Protein AF-A0A368H440-F1 (afdb_monomer_lite)

Structure (mmCIF, N/CA/C/O backbone):
data_AF-A0A368H440-F1
#
_entry.id   AF-A0A368H440-F1
#
loop_
_atom_site.group_PDB
_atom_site.id
_atom_site.type_symbol
_atom_site.label_atom_id
_atom_site.label_alt_id
_atom_site.label_comp_id
_atom_site.label_asym_id
_atom_site.label_entity_id
_atom_site.label_seq_id
_atom_site.pdbx_PDB_ins_code
_atom_site.Cartn_x
_atom_site.Cartn_y
_atom_site.Cartn_z
_atom_site.occupancy
_atom_site.B_iso_or_equiv
_atom_site.auth_seq_id
_atom_site.auth_comp_id
_atom_site.auth_asym_id
_atom_site.auth_atom_id
_atom_site.pdbx_PDB_model_num
ATOM 1 N N . MET A 1 1 ? 21.306 3.326 -15.839 1.00 59.09 1 MET A N 1
ATOM 2 C CA . MET A 1 1 ? 19.875 3.166 -15.519 1.00 59.09 1 MET A CA 1
ATOM 3 C C . MET A 1 1 ? 19.464 4.413 -14.773 1.00 59.09 1 MET A C 1
ATOM 5 O O . MET A 1 1 ? 20.063 4.688 -13.744 1.00 59.09 1 MET A O 1
ATOM 9 N N . ASN A 1 2 ? 18.535 5.184 -15.329 1.00 84.25 2 ASN A N 1
ATOM 10 C CA . ASN A 1 2 ? 17.946 6.323 -14.635 1.00 84.25 2 ASN A CA 1
ATOM 11 C C . ASN A 1 2 ? 16.599 5.848 -14.099 1.00 84.25 2 ASN A C 1
ATOM 13 O O . ASN A 1 2 ? 15.791 5.345 -14.874 1.00 84.25 2 ASN A O 1
ATOM 17 N N . PHE A 1 3 ? 16.395 5.958 -12.794 1.00 87.94 3 PHE A N 1
ATOM 18 C CA . PHE A 1 3 ? 15.113 5.709 -12.148 1.00 87.94 3 PHE A CA 1
ATOM 19 C C . PHE A 1 3 ? 14.816 6.879 -11.215 1.00 87.94 3 PHE A C 1
ATOM 21 O O . PHE A 1 3 ? 15.734 7.560 -10.751 1.00 87.94 3 PHE A O 1
ATOM 28 N N . GLN A 1 4 ? 13.537 7.105 -10.951 1.00 93.12 4 GLN A N 1
ATOM 29 C CA . GLN A 1 4 ? 13.072 8.066 -9.966 1.00 93.12 4 GLN A CA 1
ATOM 30 C C . GLN A 1 4 ? 12.393 7.290 -8.844 1.00 93.12 4 GLN A C 1
ATOM 32 O O . GLN A 1 4 ? 11.541 6.445 -9.102 1.00 93.12 4 GLN A O 1
ATOM 37 N N . TYR A 1 5 ? 12.790 7.561 -7.604 1.00 93.00 5 TYR A N 1
ATOM 38 C CA . TYR A 1 5 ? 12.107 7.002 -6.447 1.00 93.00 5 TYR A CA 1
ATOM 39 C C . TYR A 1 5 ? 10.760 7.704 -6.258 1.00 93.00 5 TYR A C 1
ATOM 41 O O . TYR A 1 5 ? 10.708 8.937 -6.228 1.00 93.00 5 TYR A O 1
ATOM 49 N N . VAL A 1 6 ? 9.694 6.920 -6.106 1.00 94.19 6 VAL A N 1
ATOM 50 C CA . VAL A 1 6 ? 8.359 7.395 -5.735 1.00 94.19 6 VAL A CA 1
ATOM 51 C C . VAL A 1 6 ? 7.893 6.617 -4.500 1.00 94.19 6 VAL A C 1
ATOM 53 O O . VAL A 1 6 ? 8.019 5.394 -4.486 1.00 94.19 6 VAL A O 1
ATOM 56 N N . PRO A 1 7 ? 7.419 7.294 -3.438 1.00 91.62 7 PRO A N 1
ATOM 57 C CA . PRO A 1 7 ? 7.006 6.620 -2.207 1.00 91.62 7 PRO A CA 1
ATOM 58 C C . PRO A 1 7 ? 5.638 5.937 -2.331 1.00 91.62 7 PRO A C 1
ATOM 60 O O . PRO A 1 7 ? 5.368 5.011 -1.580 1.00 91.62 7 PRO A O 1
ATOM 63 N N . THR A 1 8 ? 4.799 6.395 -3.262 1.00 91.94 8 THR A N 1
ATOM 64 C CA . THR A 1 8 ? 3.468 5.862 -3.577 1.00 91.94 8 THR A CA 1
ATOM 65 C C . THR A 1 8 ? 3.273 5.882 -5.091 1.00 91.94 8 THR A C 1
ATOM 67 O O . THR A 1 8 ? 4.005 6.578 -5.804 1.00 91.94 8 THR A O 1
ATOM 70 N N . SER A 1 9 ? 2.290 5.137 -5.596 1.00 92.69 9 SER A N 1
ATOM 71 C CA . SER A 1 9 ? 1.975 5.127 -7.028 1.00 92.69 9 SER A CA 1
ATOM 72 C C . SER A 1 9 ? 1.598 6.520 -7.547 1.00 92.69 9 SER A C 1
ATOM 74 O O . SER A 1 9 ? 0.923 7.297 -6.869 1.00 92.69 9 SER A O 1
ATOM 76 N N . VAL A 1 10 ? 2.048 6.833 -8.761 1.00 93.56 10 VAL A N 1
ATOM 77 C CA . VAL A 1 10 ? 1.842 8.123 -9.436 1.00 93.56 10 VAL A CA 1
ATOM 78 C C . VAL A 1 10 ? 1.115 7.910 -10.764 1.00 93.56 10 VAL A C 1
ATOM 80 O O . VAL A 1 10 ? 1.247 6.840 -11.359 1.00 93.56 10 VAL A O 1
ATOM 83 N N . PRO A 1 11 ? 0.346 8.889 -11.264 1.00 93.81 11 PRO A N 1
ATOM 84 C CA . PRO A 1 11 ? -0.263 8.773 -12.585 1.00 93.81 11 PRO A CA 1
ATOM 85 C C . PRO A 1 11 ? 0.809 8.645 -13.669 1.00 93.81 11 PRO A C 1
ATOM 87 O O . PRO A 1 11 ? 1.757 9.432 -13.717 1.00 93.81 11 PRO A O 1
ATOM 90 N N . GLY A 1 12 ? 0.645 7.664 -14.553 1.00 92.94 12 GLY A N 1
ATOM 91 C CA . GLY A 1 12 ? 1.394 7.603 -15.799 1.00 92.94 12 GLY A CA 1
ATOM 92 C C . GLY A 1 12 ? 0.805 8.509 -16.888 1.00 92.94 12 GLY A C 1
ATOM 93 O O . GLY A 1 12 ? -0.163 9.241 -16.653 1.00 92.94 12 GLY A O 1
ATOM 94 N N . PRO A 1 13 ? 1.362 8.464 -18.110 1.00 92.69 13 PRO A N 1
ATOM 95 C CA . PRO A 1 13 ? 0.831 9.199 -19.252 1.00 92.69 13 PRO A CA 1
ATOM 96 C C . PRO A 1 13 ? -0.655 8.906 -19.474 1.00 92.69 13 PRO A C 1
ATOM 98 O O . PRO A 1 13 ? -1.068 7.753 -19.431 1.00 92.69 13 PRO A O 1
ATOM 101 N N . ASN A 1 14 ? -1.440 9.952 -19.743 1.00 86.75 14 ASN A N 1
ATOM 102 C CA . ASN A 1 14 ? -2.884 9.879 -20.012 1.00 86.75 14 ASN A CA 1
ATOM 103 C C . ASN A 1 14 ? -3.757 9.353 -18.852 1.00 86.75 14 ASN A C 1
ATOM 105 O O . ASN A 1 14 ? -4.962 9.192 -19.034 1.00 86.75 14 ASN A O 1
ATOM 109 N N . CYS A 1 15 ? -3.192 9.138 -17.659 1.00 86.19 15 CYS A N 1
ATOM 110 C CA . CYS A 1 15 ? -3.953 8.794 -16.462 1.00 86.19 15 CYS A CA 1
ATOM 111 C C . CYS A 1 15 ? -4.375 10.073 -15.720 1.00 86.19 15 CYS A C 1
ATOM 113 O O . CYS A 1 15 ? -3.526 10.901 -15.385 1.00 86.19 15 CYS A O 1
ATOM 115 N N . ASP A 1 16 ? -5.674 10.235 -15.455 1.00 82.81 16 ASP A N 1
ATOM 116 C CA . ASP A 1 16 ? -6.203 11.309 -14.607 1.00 82.81 16 ASP A CA 1
ATOM 117 C C . ASP A 1 16 ? -6.334 10.815 -13.153 1.00 82.81 16 ASP A C 1
ATOM 119 O O . ASP A 1 16 ? -7.173 9.950 -12.888 1.00 82.81 16 ASP A O 1
ATOM 123 N N . PRO A 1 17 ? -5.556 11.351 -12.190 1.00 77.81 17 PRO A N 1
ATOM 124 C CA . PRO A 1 17 ? -5.696 11.011 -10.773 1.00 77.81 17 PRO A CA 1
ATOM 125 C C . PRO A 1 17 ? -7.086 11.286 -10.205 1.00 77.81 17 PRO A C 1
ATOM 127 O O . PRO A 1 17 ? -7.480 10.643 -9.239 1.00 77.81 17 PRO A O 1
ATOM 130 N N . ALA A 1 18 ? -7.836 12.235 -10.776 1.00 75.75 18 ALA A N 1
ATOM 131 C CA . ALA A 1 18 ? -9.190 12.538 -10.322 1.00 75.75 18 ALA A CA 1
ATOM 132 C C . ALA A 1 18 ? -10.183 11.402 -10.623 1.00 75.75 18 ALA A C 1
ATOM 134 O O . ALA A 1 18 ? -11.277 11.384 -10.063 1.00 75.75 18 ALA A O 1
ATOM 135 N N . ALA A 1 19 ? -9.809 10.453 -11.488 1.00 68.75 19 ALA A N 1
ATOM 136 C CA . ALA A 1 19 ? -10.580 9.244 -11.746 1.00 68.75 19 ALA A CA 1
ATOM 137 C C . ALA A 1 19 ? -10.348 8.144 -10.695 1.00 68.75 19 ALA A C 1
ATOM 139 O O . ALA A 1 19 ? -11.035 7.125 -10.732 1.00 68.75 19 ALA A O 1
ATOM 140 N N . TRP A 1 20 ? -9.385 8.309 -9.781 1.00 77.56 20 TRP A N 1
ATOM 141 C CA . TRP A 1 20 ? -9.158 7.351 -8.700 1.00 77.56 20 TRP A CA 1
ATOM 142 C C . TRP A 1 20 ? -10.272 7.513 -7.663 1.00 77.56 20 TRP A C 1
ATOM 144 O O . TRP A 1 20 ? -10.577 8.628 -7.243 1.00 77.56 20 TRP A O 1
ATOM 154 N N . GLU A 1 21 ? -10.936 6.406 -7.326 1.00 66.81 21 GLU A N 1
ATOM 155 C CA . GLU A 1 21 ? -12.225 6.417 -6.632 1.00 66.81 21 GLU A CA 1
ATOM 156 C C . GLU A 1 21 ? -12.231 7.263 -5.351 1.00 66.81 21 GLU A C 1
ATOM 158 O O . GLU A 1 21 ? -11.388 7.128 -4.462 1.00 66.81 21 GLU A O 1
ATOM 163 N N . LEU A 1 22 ? -13.260 8.103 -5.238 1.00 69.12 22 LEU A N 1
ATOM 164 C CA . LEU A 1 22 ? -13.637 8.761 -3.995 1.00 69.12 22 LEU A CA 1
ATOM 165 C C . LEU A 1 22 ? -14.398 7.761 -3.125 1.00 69.12 22 LEU A C 1
ATOM 167 O O . LEU A 1 22 ? -15.577 7.485 -3.354 1.00 69.12 22 LEU A O 1
ATOM 171 N N . LEU A 1 23 ? -13.716 7.225 -2.119 1.00 82.62 23 LEU A N 1
ATOM 172 C CA . LEU A 1 23 ? -14.330 6.374 -1.107 1.00 82.62 23 LEU A CA 1
ATOM 173 C C . LEU A 1 23 ? -14.997 7.225 -0.023 1.00 82.62 23 LEU A C 1
ATOM 175 O O . LEU A 1 23 ? -14.522 8.305 0.332 1.00 82.62 23 LEU A O 1
ATOM 179 N N . VAL A 1 24 ? -16.113 6.734 0.515 1.00 89.62 24 VAL A N 1
ATOM 180 C CA . VAL A 1 24 ? -16.770 7.348 1.674 1.00 89.62 24 VAL A CA 1
ATOM 181 C C . VAL A 1 24 ? -16.038 6.894 2.935 1.00 89.62 24 VAL A C 1
ATOM 183 O O . VAL A 1 24 ? -15.930 5.695 3.196 1.00 89.62 24 VAL A O 1
ATOM 186 N N . GLY A 1 25 ? -15.538 7.850 3.718 1.00 94.31 25 GLY A N 1
ATOM 187 C CA . GLY A 1 25 ? -14.842 7.562 4.969 1.00 94.31 25 GLY A CA 1
ATOM 188 C C . GLY A 1 25 ? -15.772 7.094 6.093 1.00 94.31 25 GLY A C 1
ATOM 189 O O . GLY A 1 25 ? -16.987 7.267 6.042 1.00 94.31 25 GLY A O 1
ATOM 190 N N . CYS A 1 26 ? -15.201 6.506 7.148 1.00 96.62 26 CYS A N 1
ATOM 191 C CA . CYS A 1 26 ? -15.967 6.126 8.336 1.00 96.62 26 CYS A CA 1
ATOM 192 C C . CYS A 1 26 ? -16.286 7.327 9.241 1.00 96.62 26 CYS A C 1
ATOM 194 O O . CYS A 1 26 ? -15.486 8.254 9.347 1.00 96.62 26 CYS A O 1
ATOM 196 N N . GLU A 1 27 ? -17.363 7.228 10.020 1.00 96.50 27 GLU A N 1
ATOM 197 C CA . GLU A 1 27 ? -17.766 8.224 11.032 1.00 96.50 27 GLU A CA 1
ATOM 198 C C . GLU A 1 27 ? -17.359 7.829 12.470 1.00 96.50 27 GLU A C 1
ATOM 200 O O . GLU A 1 27 ? -17.958 8.268 13.452 1.00 96.50 27 GLU A O 1
ATOM 205 N N . CYS A 1 28 ? -16.369 6.944 12.627 1.00 96.44 28 CYS A N 1
ATOM 206 C CA . CYS A 1 28 ? -15.951 6.450 13.940 1.00 96.44 28 CYS A CA 1
ATOM 207 C C . CYS A 1 28 ? -15.437 7.587 14.841 1.00 96.44 28 CYS A C 1
ATOM 209 O O . CYS A 1 28 ? -14.545 8.340 14.454 1.00 96.44 28 CYS A O 1
ATOM 211 N N . THR A 1 29 ? -15.965 7.659 16.065 1.00 91.81 29 THR A N 1
ATOM 212 C CA . THR A 1 29 ? -15.518 8.581 17.130 1.00 91.81 29 THR A CA 1
ATOM 213 C C . THR A 1 29 ? -14.635 7.899 18.178 1.00 91.81 29 THR A C 1
ATOM 215 O O . THR A 1 29 ? -13.977 8.568 18.973 1.00 91.81 29 THR A O 1
ATOM 218 N N . SER A 1 30 ? -14.619 6.568 18.172 1.00 90.50 30 SER A N 1
ATOM 219 C CA . SER A 1 30 ? -13.736 5.697 18.942 1.00 90.50 30 SER A CA 1
ATOM 220 C C . SER A 1 30 ? -12.776 4.960 17.997 1.00 90.50 30 SER A C 1
ATOM 222 O O . SER A 1 30 ? -12.705 5.255 16.801 1.00 90.50 30 SER A O 1
ATOM 224 N N . GLU A 1 31 ? -12.008 4.011 18.530 1.00 93.19 31 GLU A N 1
ATOM 225 C CA . GLU A 1 31 ? -11.122 3.162 17.735 1.00 93.19 31 GLU A CA 1
ATOM 226 C C . GLU A 1 31 ? -11.872 2.475 16.578 1.00 93.19 31 GLU A C 1
ATOM 228 O O . GLU A 1 31 ? -12.936 1.880 16.758 1.00 93.19 31 GLU A O 1
ATOM 233 N N . CYS A 1 32 ? -11.295 2.529 15.375 1.00 97.25 32 CYS A N 1
ATOM 234 C CA . CYS A 1 32 ? -11.820 1.804 14.225 1.00 97.25 32 CYS A CA 1
ATOM 235 C C . CYS A 1 32 ? -11.560 0.301 14.387 1.00 97.25 32 CYS A C 1
ATOM 237 O O . CYS A 1 32 ? -10.427 -0.154 14.223 1.00 97.25 32 CYS A O 1
ATOM 239 N N . SER A 1 33 ? -12.620 -0.456 14.668 1.00 96.81 33 SER A N 1
ATOM 240 C CA . SER A 1 33 ? -12.614 -1.919 14.687 1.00 96.81 33 SER A CA 1
ATOM 241 C C . SER A 1 33 ? -13.909 -2.494 14.111 1.00 96.81 33 SER A C 1
ATOM 243 O O . SER A 1 33 ? -14.918 -1.792 13.959 1.00 96.81 33 SER A O 1
ATOM 245 N N . ALA A 1 34 ? -13.881 -3.779 13.766 1.00 96.25 34 ALA A N 1
ATOM 246 C CA . ALA A 1 34 ? -15.034 -4.519 13.279 1.00 96.25 34 ALA A CA 1
ATOM 247 C C . ALA A 1 34 ? -16.139 -4.587 14.342 1.00 96.25 34 ALA A C 1
ATOM 249 O O . ALA A 1 34 ? -17.320 -4.456 14.021 1.00 96.25 34 ALA A O 1
ATOM 250 N N . GLU A 1 35 ? -15.759 -4.693 15.619 1.00 95.38 35 GLU A N 1
ATOM 251 C CA . GLU A 1 35 ? -16.684 -4.632 16.755 1.00 95.38 35 GLU A CA 1
ATOM 252 C C . GLU A 1 35 ? -17.433 -3.293 16.803 1.00 95.38 35 GLU A C 1
ATOM 254 O O . GLU A 1 35 ? -18.650 -3.262 16.988 1.00 95.38 35 GLU A O 1
ATOM 259 N N . GLN A 1 36 ? -16.724 -2.187 16.553 1.00 94.50 36 GLN A N 1
ATOM 260 C CA . GLN A 1 36 ? -17.310 -0.846 16.457 1.00 94.50 36 GLN A CA 1
ATOM 261 C C . GLN A 1 36 ? -17.987 -0.575 15.103 1.00 94.50 36 GLN A C 1
ATOM 263 O O . GLN A 1 36 ? -18.455 0.537 14.862 1.00 94.50 36 GLN A O 1
ATOM 268 N N . LYS A 1 37 ? -18.068 -1.584 14.223 1.00 96.12 37 LYS A N 1
ATOM 269 C CA . LYS A 1 37 ? -18.695 -1.511 12.896 1.00 96.12 37 LYS A CA 1
ATOM 270 C C . LYS A 1 37 ? -18.137 -0.377 12.036 1.00 96.12 37 LYS A C 1
ATOM 272 O O . LYS A 1 37 ? -18.887 0.335 11.369 1.00 96.12 37 LYS A O 1
ATOM 277 N N . CYS A 1 38 ? -16.817 -0.196 12.056 1.00 96.94 38 CYS A N 1
ATOM 278 C CA . CYS A 1 38 ? -16.168 0.762 11.169 1.00 96.94 38 CYS A CA 1
ATOM 279 C C . CYS A 1 38 ? -16.496 0.445 9.701 1.00 96.94 38 CYS A C 1
ATOM 281 O O . CYS A 1 38 ? -16.256 -0.669 9.241 1.00 96.94 38 CYS A O 1
ATOM 283 N N . ALA A 1 39 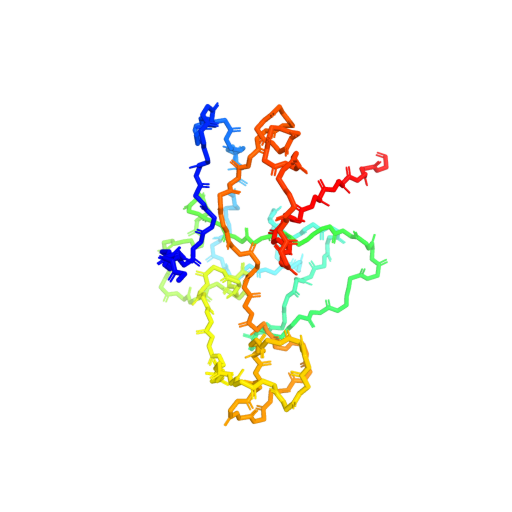? -16.992 1.436 8.954 1.00 95.88 39 ALA A N 1
ATOM 284 C CA . ALA A 1 39 ? -17.382 1.269 7.550 1.00 95.88 39 ALA A CA 1
ATOM 285 C C . ALA A 1 39 ? -16.218 0.856 6.625 1.00 95.88 39 ALA A C 1
ATOM 287 O O . ALA A 1 39 ? -16.450 0.252 5.584 1.00 95.88 39 ALA A O 1
ATOM 288 N N . CYS A 1 40 ? -14.971 1.140 7.015 1.00 96.62 40 CYS A N 1
ATOM 289 C CA . CYS A 1 40 ? -13.781 0.739 6.261 1.00 96.62 40 CYS A CA 1
ATOM 290 C C . CYS A 1 40 ? -13.396 -0.737 6.481 1.00 96.62 40 CYS A C 1
ATOM 292 O O . CYS A 1 40 ? -12.562 -1.264 5.755 1.00 96.62 40 CYS A O 1
ATOM 294 N N . LEU A 1 41 ? -13.966 -1.417 7.482 1.00 96.69 41 LEU A N 1
ATOM 295 C CA . LEU A 1 41 ? -13.628 -2.803 7.812 1.00 96.69 41 LEU A CA 1
ATOM 296 C C . LEU A 1 41 ? -14.619 -3.772 7.172 1.00 96.69 41 LEU A C 1
ATOM 298 O O . LEU A 1 41 ? -15.624 -4.187 7.755 1.00 96.69 41 LEU A O 1
ATOM 302 N N . LEU A 1 42 ? -14.307 -4.120 5.928 1.00 94.00 42 LEU A N 1
ATOM 303 C CA . LEU A 1 42 ? -15.105 -5.013 5.099 1.00 94.00 42 LEU A CA 1
ATOM 304 C C . LEU A 1 42 ? -15.078 -6.451 5.641 1.00 94.00 42 LEU A C 1
ATOM 306 O O . LEU A 1 42 ? -14.084 -6.904 6.219 1.00 94.00 42 LEU A O 1
ATOM 310 N N . GLY A 1 43 ? -16.194 -7.163 5.461 1.00 93.44 43 GLY A N 1
ATOM 311 C CA . GLY A 1 43 ? -16.373 -8.533 5.955 1.00 93.44 43 GLY A CA 1
ATOM 312 C C . GLY A 1 43 ? -16.653 -8.645 7.458 1.00 93.44 43 GLY A C 1
ATOM 313 O O . GLY A 1 43 ? -16.715 -9.757 7.963 1.00 93.44 43 GLY A O 1
ATOM 314 N N . ALA A 1 44 ? -16.847 -7.521 8.166 1.00 94.56 44 ALA A N 1
ATOM 315 C CA . ALA A 1 44 ? -16.967 -7.479 9.629 1.00 94.56 44 ALA A CA 1
ATOM 316 C C . ALA A 1 44 ? -15.746 -8.092 10.346 1.00 94.56 44 ALA A C 1
ATOM 318 O O . ALA A 1 44 ? -15.871 -8.718 11.398 1.00 94.56 44 ALA A O 1
ATOM 319 N N . GLU A 1 45 ? -14.560 -7.878 9.773 1.00 96.88 45 GLU A N 1
ATOM 320 C CA . GLU A 1 45 ? -13.277 -8.369 10.276 1.00 96.88 45 GLU A CA 1
ATOM 321 C C . GLU A 1 45 ? -12.239 -7.244 10.273 1.00 96.88 45 GLU A C 1
ATOM 323 O O . GLU A 1 45 ? -12.153 -6.468 9.317 1.00 96.88 45 GLU A O 1
ATOM 328 N N . ASP A 1 46 ? -11.416 -7.182 11.318 1.00 97.94 46 ASP A N 1
ATOM 329 C CA . ASP A 1 46 ? -10.288 -6.255 11.385 1.00 97.94 46 ASP A CA 1
ATOM 330 C C . ASP A 1 46 ? -9.210 -6.627 10.353 1.00 97.94 46 ASP A C 1
ATOM 332 O O . ASP A 1 46 ? -8.944 -7.804 10.118 1.00 97.94 46 ASP A O 1
ATOM 336 N N . ASN A 1 47 ? -8.549 -5.628 9.763 1.00 98.12 47 ASN A N 1
ATOM 337 C CA . ASN A 1 47 ? -7.434 -5.872 8.838 1.00 98.12 47 ASN A CA 1
ATOM 338 C C . ASN A 1 47 ? -6.117 -6.149 9.581 1.00 98.12 47 ASN A C 1
ATOM 340 O O . ASN A 1 47 ? -5.305 -6.959 9.136 1.00 98.12 47 ASN A O 1
ATOM 344 N N . TYR A 1 48 ? -5.910 -5.489 10.724 1.00 98.25 48 TYR A N 1
ATOM 345 C CA . TYR A 1 48 ? -4.659 -5.540 11.480 1.00 98.25 48 TYR A CA 1
ATOM 346 C C . TYR A 1 48 ? -4.912 -5.706 12.975 1.00 98.25 48 TYR A C 1
ATOM 348 O O . TYR A 1 48 ? -5.948 -5.269 13.484 1.00 98.25 48 TYR A O 1
ATOM 356 N N . THR A 1 49 ? -3.950 -6.277 13.700 1.00 97.00 49 THR A N 1
ATOM 357 C CA . THR A 1 49 ? -3.892 -6.187 15.167 1.00 97.00 49 THR A CA 1
ATOM 358 C C . THR A 1 49 ? -3.707 -4.732 15.616 1.00 97.00 49 THR A C 1
ATOM 360 O O . THR A 1 49 ? -3.397 -3.855 14.808 1.00 97.00 49 THR A O 1
ATOM 363 N N . SER A 1 50 ? -3.854 -4.461 16.916 1.00 93.56 50 SER A N 1
ATOM 364 C CA . SER A 1 50 ? -3.539 -3.145 17.500 1.00 93.56 50 SER A CA 1
ATOM 365 C C . SER A 1 50 ? -2.099 -2.695 17.225 1.00 93.56 50 SER A C 1
ATOM 367 O O . SER A 1 50 ? -1.842 -1.501 17.107 1.00 93.56 50 SER A O 1
ATOM 369 N N . ASP A 1 51 ? -1.181 -3.651 17.068 1.00 94.00 51 ASP A N 1
ATOM 370 C CA . ASP A 1 51 ? 0.239 -3.403 16.797 1.00 94.00 51 ASP A CA 1
ATOM 371 C C . ASP A 1 51 ? 0.565 -3.358 15.290 1.00 94.00 51 ASP A C 1
ATOM 373 O O . ASP A 1 51 ? 1.730 -3.283 14.903 1.00 94.00 51 ASP A O 1
ATOM 377 N N . GLY A 1 52 ? -0.452 -3.405 14.419 1.00 96.25 52 GLY A N 1
ATOM 378 C CA . GLY A 1 52 ? -0.291 -3.262 12.970 1.00 96.25 52 GLY A CA 1
ATOM 379 C C . GLY A 1 52 ? 0.131 -4.534 12.228 1.00 96.25 52 GLY A C 1
ATOM 380 O O . GLY A 1 52 ? 0.624 -4.442 11.105 1.00 96.25 52 GLY A O 1
ATOM 381 N N . LEU A 1 53 ? -0.048 -5.720 12.821 1.00 98.06 53 LEU A N 1
ATOM 382 C CA . LEU A 1 53 ? 0.204 -6.996 12.140 1.00 98.06 53 LEU A CA 1
ATOM 383 C C . LEU A 1 53 ? -1.016 -7.412 11.319 1.00 98.06 53 LEU A C 1
ATOM 385 O O . LEU A 1 53 ? -2.128 -7.406 11.842 1.00 98.06 53 LEU A O 1
ATOM 389 N N . LEU A 1 54 ? -0.809 -7.829 10.070 1.00 98.31 54 LEU A N 1
ATOM 390 C CA . LEU A 1 54 ? -1.870 -8.326 9.192 1.00 98.31 54 LEU A CA 1
ATOM 391 C C . LEU A 1 54 ? -2.604 -9.527 9.811 1.00 98.31 54 LEU A C 1
ATOM 393 O O . LEU A 1 54 ? -1.979 -10.505 10.228 1.00 98.31 54 LEU A O 1
ATOM 397 N N . LEU A 1 55 ? -3.932 -9.460 9.848 1.00 97.88 55 LEU A N 1
ATOM 398 C CA . LEU A 1 55 ? -4.794 -10.558 10.279 1.00 97.88 55 LEU A CA 1
ATOM 399 C C . LEU A 1 55 ? -5.223 -11.418 9.087 1.00 97.88 55 LEU A C 1
ATOM 401 O O . LEU A 1 55 ? -5.346 -10.933 7.963 1.00 97.88 55 LEU A O 1
ATOM 405 N N . ASP A 1 56 ? -5.474 -12.703 9.342 1.00 95.69 56 ASP A N 1
ATOM 406 C CA . ASP A 1 56 ? -6.133 -13.550 8.350 1.00 95.69 56 ASP A CA 1
ATOM 407 C C . ASP A 1 56 ? -7.597 -13.100 8.225 1.00 95.69 56 ASP A C 1
ATOM 409 O O . ASP A 1 56 ? -8.266 -12.913 9.243 1.00 95.69 56 ASP A O 1
ATOM 413 N N . LYS A 1 57 ? -8.103 -12.978 6.992 1.00 93.56 57 LYS A N 1
ATOM 414 C CA . LYS A 1 57 ? -9.516 -12.677 6.705 1.00 93.56 57 LYS A CA 1
ATOM 415 C C . LYS A 1 57 ? -10.195 -13.881 6.043 1.00 93.56 57 LYS A C 1
ATOM 417 O O . LYS A 1 57 ? -10.228 -13.952 4.812 1.00 93.56 57 LYS A O 1
ATOM 422 N N . PRO A 1 58 ? -10.713 -14.852 6.820 1.00 93.00 58 PRO A N 1
ATOM 423 C CA . PRO A 1 58 ? -11.473 -15.988 6.301 1.00 93.00 58 PRO A CA 1
ATOM 424 C C . PRO A 1 58 ? -12.611 -15.627 5.342 1.00 93.00 58 PRO A C 1
ATOM 426 O O . PRO A 1 58 ? -12.934 -16.440 4.479 1.00 93.00 58 PRO A O 1
ATOM 429 N N . SER A 1 59 ? -13.210 -14.436 5.468 1.00 92.38 59 SER A N 1
ATOM 430 C CA . SER A 1 59 ? -14.252 -13.979 4.537 1.00 92.38 59 SER A CA 1
ATOM 431 C C . SER A 1 59 ? -13.750 -13.737 3.110 1.00 92.38 59 SER A C 1
ATOM 433 O O . SER A 1 59 ? -14.563 -13.648 2.197 1.00 92.38 59 SER A O 1
ATOM 435 N N . GLY A 1 60 ? -12.436 -13.578 2.911 1.00 92.12 60 GLY A N 1
ATOM 436 C CA . GLY A 1 60 ? -11.861 -13.130 1.643 1.00 92.12 60 GLY A CA 1
ATOM 437 C C . GLY A 1 60 ? -12.124 -11.653 1.327 1.00 92.12 60 GLY A C 1
ATOM 438 O O . GLY A 1 60 ? -11.773 -11.202 0.240 1.00 92.12 60 GLY A O 1
ATOM 439 N N . ALA A 1 61 ? -12.722 -10.890 2.251 1.00 92.94 61 ALA A N 1
ATOM 440 C CA . ALA A 1 61 ? -12.990 -9.475 2.037 1.00 92.94 61 ALA A CA 1
ATOM 441 C C . ALA A 1 61 ? -11.683 -8.690 1.805 1.00 92.94 61 ALA A C 1
ATOM 443 O O . ALA A 1 61 ? -10.692 -8.932 2.507 1.00 92.94 61 ALA A O 1
ATOM 444 N N . PRO A 1 62 ? -11.672 -7.728 0.865 1.00 93.31 62 PRO A N 1
ATOM 445 C CA . PRO A 1 62 ? -10.485 -6.935 0.592 1.00 93.31 62 PRO A CA 1
ATOM 446 C C . PRO A 1 62 ? -10.119 -6.049 1.787 1.00 93.31 62 PRO A C 1
ATOM 448 O O . PRO A 1 62 ? -10.944 -5.726 2.649 1.00 93.31 62 PRO A O 1
ATOM 451 N N . ILE A 1 63 ? -8.851 -5.649 1.826 1.00 95.38 63 ILE A N 1
ATOM 452 C CA . ILE A 1 63 ? -8.326 -4.733 2.834 1.00 95.38 63 ILE A CA 1
ATOM 453 C C . ILE A 1 63 ? -8.605 -3.309 2.369 1.00 95.38 63 ILE A C 1
ATOM 455 O O . ILE A 1 63 ? -8.047 -2.856 1.374 1.00 95.38 63 ILE A O 1
ATOM 459 N N . LEU A 1 64 ? -9.438 -2.602 3.127 1.00 95.50 64 LEU A N 1
ATOM 460 C CA . LEU A 1 64 ? -9.639 -1.168 2.982 1.00 95.50 64 LEU A CA 1
ATOM 461 C C . LEU A 1 64 ? -9.149 -0.449 4.244 1.00 95.50 64 LEU A C 1
ATOM 463 O O . LEU A 1 64 ? -9.674 -0.645 5.344 1.00 95.50 64 LEU A O 1
ATOM 467 N N . GLU A 1 65 ? -8.124 0.386 4.093 1.00 97.00 65 GLU A N 1
ATOM 468 C CA . GLU A 1 65 ? -7.645 1.241 5.179 1.00 97.00 65 GLU A CA 1
ATOM 469 C C . GLU A 1 65 ? -8.547 2.463 5.376 1.00 97.00 65 GLU A C 1
ATOM 471 O O . GLU A 1 65 ? -9.193 2.957 4.450 1.00 97.00 65 GLU A O 1
ATOM 476 N N . CYS A 1 66 ? -8.555 3.004 6.595 1.00 97.00 66 CYS A N 1
ATOM 477 C CA . CYS A 1 66 ? -9.136 4.322 6.818 1.00 97.00 66 CYS A CA 1
ATOM 478 C C . CYS A 1 66 ? -8.300 5.379 6.081 1.00 97.00 66 CYS A C 1
ATOM 480 O O . CYS A 1 66 ? -7.078 5.363 6.156 1.00 97.00 66 CYS A O 1
ATOM 482 N N . HIS A 1 67 ? -8.940 6.338 5.420 1.00 94.31 67 HIS A N 1
ATOM 483 C CA . HIS A 1 67 ? -8.282 7.341 4.570 1.00 94.31 67 HIS A CA 1
ATOM 484 C C . HIS A 1 67 ? -8.653 8.776 4.991 1.00 94.31 67 HIS A C 1
ATOM 486 O O . HIS A 1 67 ? -9.215 8.979 6.069 1.00 94.31 67 HIS A O 1
ATOM 492 N N . SER A 1 68 ? -8.270 9.792 4.212 1.00 92.56 68 SER A N 1
ATOM 493 C CA . SER A 1 68 ? -8.427 11.217 4.571 1.00 92.56 68 SER A CA 1
ATOM 494 C C . SER A 1 68 ? -9.853 11.607 4.973 1.00 92.56 68 SER A C 1
ATOM 496 O O . SER A 1 68 ? -10.020 12.337 5.947 1.00 92.56 68 SER A O 1
ATOM 498 N N . GLU A 1 69 ? -10.862 11.052 4.299 1.00 93.12 69 GLU A N 1
ATOM 499 C CA . GLU A 1 69 ? -12.278 11.381 4.529 1.00 93.12 69 GLU A CA 1
ATOM 500 C C . GLU A 1 69 ? -12.877 10.703 5.771 1.00 93.12 69 GLU A C 1
ATOM 502 O O . GLU A 1 69 ? -14.035 10.928 6.109 1.00 93.12 69 GLU A O 1
ATOM 507 N N . CYS A 1 70 ? -12.129 9.836 6.456 1.00 96.19 70 CYS A N 1
ATOM 508 C CA . CYS A 1 70 ? -12.598 9.200 7.685 1.00 96.19 70 CYS A CA 1
ATOM 509 C C . CYS A 1 70 ? -12.506 10.171 8.866 1.00 96.19 70 CYS A C 1
ATOM 511 O O . CYS A 1 70 ? -11.458 10.772 9.065 1.00 96.19 70 CYS A O 1
ATOM 513 N N . SER A 1 71 ? -13.507 10.218 9.749 1.00 96.19 71 SER A N 1
ATOM 514 C CA . SER A 1 71 ? -13.454 11.023 10.984 1.00 96.19 71 SER A CA 1
ATOM 515 C C . SER A 1 71 ? -12.296 10.641 11.916 1.00 96.19 71 SER A C 1
ATOM 517 O O . SER A 1 71 ? -11.800 11.474 12.670 1.00 96.19 71 SER A O 1
ATOM 519 N N . CYS A 1 72 ? -11.801 9.401 11.836 1.00 96.38 72 CYS A N 1
ATOM 520 C CA . CYS A 1 72 ? -10.613 8.980 12.578 1.00 96.38 72 CYS A CA 1
ATOM 521 C C . CYS A 1 72 ? -9.315 9.658 12.095 1.00 96.38 72 CYS A C 1
ATOM 523 O O . CYS A 1 72 ? -8.312 9.573 12.795 1.00 96.38 72 CYS A O 1
ATOM 525 N N . SER A 1 73 ? -9.307 10.319 10.925 1.00 94.19 73 SER A N 1
ATOM 526 C CA . SER A 1 73 ? -8.150 11.084 10.428 1.00 94.19 73 SER A CA 1
ATOM 527 C C . SER A 1 73 ? -7.856 12.321 11.278 1.00 94.19 73 SER A C 1
ATOM 529 O O . SER A 1 73 ? -6.707 12.745 11.359 1.00 94.19 73 SER A O 1
ATOM 531 N N . THR A 1 74 ? -8.879 12.872 11.937 1.00 93.06 74 THR A N 1
ATOM 532 C CA . THR A 1 74 ? -8.778 14.049 12.808 1.00 93.06 74 THR A CA 1
ATOM 533 C C . THR A 1 74 ? -8.726 13.690 14.294 1.00 93.06 74 THR A C 1
ATOM 535 O O . THR A 1 74 ? -8.826 14.580 15.133 1.00 93.06 74 THR A O 1
ATOM 538 N N . SER A 1 75 ? -8.638 12.401 14.639 1.00 91.69 75 SER A N 1
ATOM 539 C CA . SER A 1 75 ? -8.508 11.953 16.029 1.00 91.69 75 SER A CA 1
ATOM 540 C C . SER A 1 75 ? -7.077 12.141 16.537 1.00 91.69 75 SER A C 1
ATOM 542 O O . SER A 1 75 ? -6.122 11.971 15.782 1.00 91.69 75 SER A O 1
ATOM 544 N N . ASP A 1 76 ? -6.923 12.427 17.832 1.00 89.06 76 ASP A N 1
ATOM 545 C CA . ASP A 1 76 ? -5.608 12.509 18.487 1.00 89.06 76 ASP A CA 1
ATOM 546 C C . ASP A 1 76 ? -4.929 11.132 18.621 1.00 89.06 76 ASP A C 1
ATOM 548 O O . ASP A 1 76 ? -3.711 11.043 18.789 1.00 89.06 76 ASP A O 1
ATOM 552 N N . ALA A 1 77 ? -5.707 10.045 18.568 1.00 90.75 77 ALA A N 1
ATOM 553 C CA . ALA A 1 77 ? -5.194 8.683 18.653 1.00 90.75 77 ALA A CA 1
ATOM 554 C C . ALA A 1 77 ? -4.902 8.108 17.253 1.00 90.75 77 ALA A C 1
ATOM 556 O O . ALA A 1 77 ? -5.727 8.254 16.346 1.00 90.75 77 ALA A O 1
ATOM 557 N N . PRO A 1 78 ? -3.776 7.392 17.060 1.00 92.19 78 PRO A N 1
ATOM 558 C CA . PRO A 1 78 ? -3.489 6.736 15.791 1.00 92.19 78 PRO A CA 1
ATOM 559 C C . PRO A 1 78 ? -4.537 5.656 15.491 1.00 92.19 78 PRO A C 1
ATOM 561 O O . PRO A 1 78 ? -4.845 4.805 16.324 1.00 92.19 78 PRO A O 1
ATOM 564 N N . CYS A 1 79 ? -5.079 5.672 14.274 1.00 96.38 79 CYS A N 1
ATOM 565 C CA . CYS A 1 79 ? -6.035 4.666 13.826 1.00 96.38 79 CYS A CA 1
ATOM 566 C C . CYS A 1 79 ? -5.308 3.359 13.473 1.00 96.38 79 CYS A C 1
ATOM 568 O O . CYS A 1 79 ? -4.490 3.340 12.555 1.00 96.38 79 CYS A O 1
ATOM 570 N N . ARG A 1 80 ? -5.651 2.248 14.141 1.00 96.00 80 ARG A N 1
ATOM 571 C CA . ARG A 1 80 ? -5.074 0.917 13.857 1.00 96.00 80 ARG A CA 1
ATOM 572 C C . ARG A 1 80 ? -5.330 0.403 12.438 1.00 96.00 80 ARG A C 1
ATOM 574 O O . ARG A 1 80 ? -4.592 -0.448 11.960 1.00 96.00 80 ARG A O 1
ATOM 581 N N . ASN A 1 81 ? -6.353 0.918 11.751 1.00 97.62 81 ASN A N 1
ATOM 582 C CA . ASN A 1 81 ? -6.651 0.585 10.354 1.00 97.62 81 ASN A CA 1
ATOM 583 C C . ASN A 1 81 ? -5.886 1.484 9.357 1.00 97.62 81 ASN A C 1
ATOM 585 O O . ASN A 1 81 ? -6.409 1.813 8.292 1.00 97.62 81 ASN A O 1
ATOM 589 N N . ARG A 1 82 ? -4.682 1.937 9.740 1.00 97.12 82 ARG A N 1
ATOM 590 C CA . ARG A 1 82 ? -3.728 2.698 8.921 1.00 97.12 82 ARG A CA 1
ATOM 591 C C . ARG A 1 82 ? -2.320 2.134 9.135 1.00 97.12 82 ARG A C 1
ATOM 593 O O . ARG A 1 82 ? -1.637 2.503 10.089 1.00 97.12 82 ARG A O 1
ATOM 600 N N . VAL A 1 83 ? -1.894 1.218 8.274 1.00 97.75 83 VAL A N 1
ATOM 601 C CA . VAL A 1 83 ? -0.595 0.535 8.350 1.00 97.75 83 VAL A CA 1
ATOM 602 C C . VAL A 1 83 ? 0.219 0.794 7.086 1.00 97.75 83 VAL A C 1
ATOM 604 O O . VAL A 1 83 ? 1.310 1.353 7.186 1.00 97.75 83 VAL A O 1
ATOM 607 N N . VAL A 1 84 ? -0.319 0.446 5.916 1.00 97.00 84 VAL A N 1
ATOM 608 C CA . VAL A 1 84 ? 0.323 0.599 4.602 1.00 97.00 84 VAL A CA 1
ATOM 609 C C . VAL A 1 84 ? 0.598 2.071 4.321 1.00 97.00 84 VAL A C 1
ATOM 611 O O . VAL A 1 84 ? 1.737 2.443 4.049 1.00 97.00 84 VAL A O 1
ATOM 614 N N . GLN A 1 85 ? -0.401 2.941 4.513 1.00 94.56 85 GLN A N 1
ATOM 615 C CA . GLN A 1 85 ? -0.249 4.382 4.267 1.00 94.56 85 GLN A CA 1
ATOM 616 C C . GLN A 1 85 ? 0.764 5.074 5.200 1.00 94.56 85 GLN A C 1
ATOM 618 O O . GLN A 1 85 ? 1.152 6.215 4.958 1.00 94.56 85 GLN A O 1
ATOM 623 N N . CYS A 1 86 ? 1.187 4.419 6.289 1.00 94.38 86 CYS A N 1
ATOM 624 C CA . CYS A 1 86 ? 2.249 4.929 7.157 1.00 94.38 86 CYS A CA 1
ATOM 625 C C . CYS A 1 86 ? 3.659 4.661 6.605 1.00 94.38 86 CYS A C 1
ATOM 627 O O . CYS A 1 86 ? 4.637 5.054 7.245 1.00 94.38 86 CYS A O 1
ATOM 629 N N . GLY A 1 87 ? 3.768 4.012 5.445 1.00 94.81 87 GLY A N 1
ATOM 630 C CA . GLY A 1 87 ? 5.017 3.764 4.746 1.00 94.81 87 GLY A CA 1
ATOM 631 C C . GLY A 1 87 ? 5.849 2.623 5.332 1.00 94.81 87 GLY A C 1
ATOM 632 O O . GLY A 1 87 ? 5.466 1.928 6.274 1.00 94.81 87 GLY A O 1
ATOM 633 N N . VAL A 1 88 ? 7.022 2.427 4.730 1.00 95.88 88 VAL A N 1
ATOM 634 C CA . VAL A 1 88 ? 7.983 1.381 5.101 1.00 95.88 88 VAL A CA 1
ATOM 635 C C . VAL A 1 88 ? 8.562 1.667 6.488 1.00 95.88 88 VAL A C 1
ATOM 637 O O . VAL A 1 88 ? 9.209 2.693 6.693 1.00 95.88 88 VAL A O 1
ATOM 640 N N . LYS A 1 89 ? 8.355 0.740 7.431 1.00 96.06 89 LYS A N 1
ATOM 641 C CA . LYS A 1 89 ? 8.886 0.818 8.808 1.00 96.06 89 LYS A CA 1
ATOM 642 C C . LYS A 1 89 ? 10.016 -0.173 9.092 1.00 96.06 89 LYS A C 1
ATOM 644 O O . LYS A 1 89 ? 10.594 -0.111 10.171 1.00 96.06 89 LYS A O 1
ATOM 649 N N . VAL A 1 90 ? 10.309 -1.062 8.143 1.00 97.25 90 VAL A N 1
ATOM 650 C CA . VAL A 1 90 ? 11.357 -2.082 8.260 1.00 97.25 90 VAL A CA 1
ATOM 651 C C . VAL A 1 90 ? 12.640 -1.665 7.541 1.00 97.25 90 VAL A C 1
ATOM 653 O O . VAL A 1 90 ? 12.601 -0.994 6.507 1.00 97.25 90 VAL A O 1
ATOM 656 N N . ALA A 1 91 ? 13.790 -2.089 8.056 1.00 98.06 91 ALA A N 1
ATOM 657 C CA . ALA A 1 91 ? 15.090 -1.8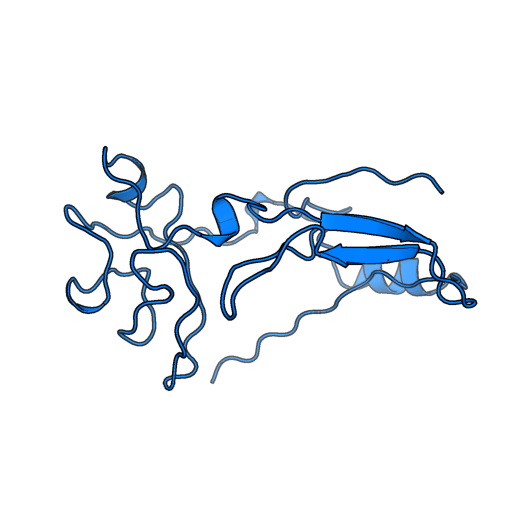43 7.448 1.00 98.06 91 ALA A CA 1
ATOM 658 C C . ALA A 1 91 ? 15.335 -2.796 6.264 1.00 98.06 91 ALA A C 1
ATOM 660 O O . ALA A 1 91 ? 15.407 -4.018 6.419 1.00 98.06 91 ALA A O 1
ATOM 661 N N . LEU A 1 92 ? 15.510 -2.225 5.068 1.00 97.94 92 LEU A N 1
ATOM 662 C CA . LEU A 1 92 ? 15.766 -2.950 3.821 1.00 97.94 92 LEU A CA 1
ATOM 663 C C . LEU A 1 92 ? 17.093 -2.513 3.193 1.00 97.94 92 LEU A C 1
ATOM 665 O O . LEU A 1 92 ? 17.474 -1.346 3.258 1.00 97.94 92 LEU A O 1
ATOM 669 N N . GLU A 1 93 ? 17.772 -3.446 2.531 1.00 97.81 93 GLU A N 1
ATOM 670 C CA . GLU A 1 93 ? 19.021 -3.200 1.810 1.00 97.81 93 GLU A CA 1
ATOM 671 C C . GLU A 1 93 ? 18.890 -3.627 0.346 1.00 97.81 93 GLU A C 1
ATOM 673 O O . GLU A 1 93 ? 18.540 -4.771 0.043 1.00 97.81 93 GLU A O 1
ATOM 678 N N . VAL A 1 94 ? 19.234 -2.718 -0.570 1.00 96.69 94 VAL A N 1
ATOM 679 C CA . VAL A 1 94 ? 19.439 -3.044 -1.985 1.00 96.69 94 VAL A CA 1
ATOM 680 C C . VAL A 1 94 ? 20.841 -3.620 -2.149 1.00 96.69 94 VAL A C 1
ATOM 682 O O . VAL A 1 94 ? 21.826 -2.961 -1.821 1.00 96.69 94 VAL A O 1
ATOM 685 N N . TYR A 1 95 ? 20.944 -4.823 -2.706 1.00 95.94 95 TYR A N 1
ATOM 686 C CA . TYR A 1 95 ? 22.223 -5.499 -2.901 1.00 95.94 95 TYR A CA 1
ATOM 687 C C . TYR A 1 95 ? 22.354 -6.064 -4.316 1.00 95.94 95 TYR A C 1
ATOM 689 O O . TYR A 1 95 ? 21.368 -6.329 -5.007 1.00 95.94 95 TYR A O 1
ATOM 697 N N . LYS A 1 96 ? 23.598 -6.245 -4.766 1.00 95.38 96 LYS A N 1
ATOM 698 C CA . LYS A 1 96 ? 23.882 -6.919 -6.033 1.00 95.38 96 LYS A CA 1
ATOM 699 C C . LYS A 1 96 ? 23.892 -8.429 -5.817 1.00 95.38 96 LYS A C 1
ATOM 701 O O . LYS A 1 96 ? 24.657 -8.928 -4.993 1.00 95.38 96 LYS A O 1
ATOM 706 N N . CYS A 1 97 ? 23.055 -9.146 -6.558 1.00 94.50 97 CYS A N 1
ATOM 707 C CA . CYS A 1 97 ? 23.016 -10.601 -6.529 1.00 94.50 97 CYS A CA 1
ATOM 708 C C . CYS A 1 97 ? 24.326 -11.181 -7.094 1.00 94.50 97 CYS A C 1
ATOM 710 O O . CYS A 1 97 ? 24.928 -10.597 -7.994 1.00 94.50 97 CYS A O 1
ATOM 712 N N . SER A 1 98 ? 24.759 -12.333 -6.569 1.00 88.50 98 SER A N 1
ATOM 713 C CA . SER A 1 98 ? 25.958 -13.056 -7.031 1.00 88.50 98 SER A CA 1
ATOM 714 C C . SER A 1 98 ? 25.823 -13.631 -8.441 1.00 88.50 98 SER A C 1
ATOM 716 O O . SER A 1 98 ? 26.828 -13.905 -9.091 1.00 88.50 98 SER A O 1
ATOM 718 N N . ASP A 1 99 ? 24.585 -13.813 -8.891 1.00 84.06 99 ASP A N 1
ATOM 719 C CA . ASP A 1 99 ? 24.239 -14.459 -10.152 1.00 84.06 99 ASP A CA 1
ATOM 720 C C . ASP A 1 99 ? 23.885 -13.396 -11.214 1.00 84.06 99 ASP A C 1
ATOM 722 O O . ASP A 1 99 ? 23.921 -12.189 -10.963 1.00 84.06 99 ASP A O 1
ATOM 726 N N . ASP A 1 100 ? 23.444 -13.825 -12.393 1.00 86.25 100 ASP A N 1
ATOM 727 C CA . ASP A 1 100 ? 22.947 -12.972 -13.482 1.00 86.25 100 ASP A CA 1
ATOM 728 C C . ASP A 1 100 ? 21.566 -12.330 -13.208 1.00 86.25 100 ASP A C 1
ATOM 730 O O . ASP A 1 100 ? 20.968 -11.717 -14.082 1.00 86.25 100 ASP A O 1
ATOM 734 N N . LYS A 1 101 ? 21.063 -12.384 -11.968 1.00 90.56 101 LYS A N 1
ATOM 735 C CA . LYS A 1 101 ? 19.759 -11.810 -11.576 1.00 90.56 101 LYS A CA 1
ATOM 736 C C . LYS A 1 101 ? 19.749 -10.281 -11.446 1.00 90.56 101 LYS A C 1
ATOM 738 O O . LYS A 1 101 ? 18.682 -9.691 -11.310 1.00 90.56 101 LYS A O 1
ATOM 743 N N . GLY A 1 102 ? 20.911 -9.625 -11.445 1.00 92.25 102 GLY A N 1
ATOM 744 C CA . GLY A 1 102 ? 21.009 -8.172 -11.266 1.00 92.25 102 GLY A CA 1
ATOM 745 C C . GLY A 1 102 ? 20.956 -7.736 -9.795 1.00 92.25 102 GLY A C 1
ATOM 746 O O . GLY A 1 102 ? 21.752 -8.207 -8.983 1.00 92.25 102 GLY A O 1
ATOM 747 N N . PHE A 1 103 ? 20.076 -6.790 -9.457 1.00 93.81 103 PHE A N 1
ATOM 748 C CA .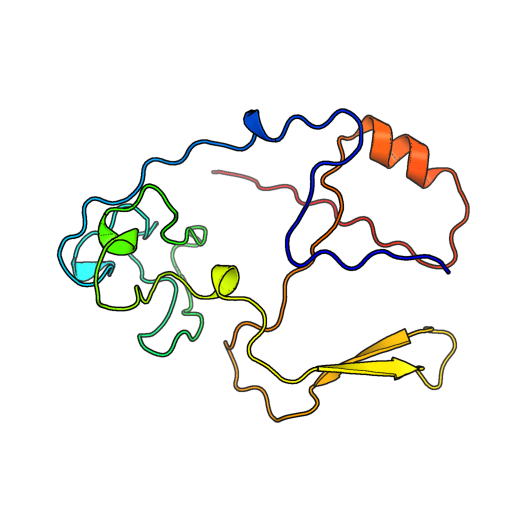 PHE A 1 103 ? 19.905 -6.275 -8.089 1.00 93.81 103 PHE A CA 1
ATOM 749 C C . PHE A 1 103 ? 18.701 -6.915 -7.394 1.00 93.81 103 PHE A C 1
ATOM 751 O O . PHE A 1 103 ? 17.697 -7.213 -8.034 1.00 93.81 103 PHE A O 1
ATOM 758 N N . GLY A 1 104 ? 18.801 -7.090 -6.078 1.00 95.25 104 GLY A N 1
ATOM 759 C CA . GLY A 1 104 ? 17.718 -7.552 -5.214 1.00 95.25 104 GLY A CA 1
ATOM 760 C C . GLY A 1 104 ? 17.578 -6.682 -3.969 1.00 95.25 104 GLY A C 1
ATOM 761 O O . GLY A 1 104 ? 18.414 -5.818 -3.698 1.00 95.25 104 GLY A O 1
ATOM 762 N N . VAL A 1 105 ? 16.522 -6.938 -3.200 1.00 97.00 105 VAL A N 1
ATOM 763 C CA . VAL A 1 105 ? 16.286 -6.328 -1.887 1.00 97.00 105 VAL A CA 1
ATOM 764 C C . VAL A 1 105 ? 16.278 -7.435 -0.842 1.00 97.00 105 VAL A C 1
ATOM 766 O O . VAL A 1 105 ? 15.694 -8.495 -1.071 1.00 97.00 105 VAL A O 1
ATOM 769 N N . ARG A 1 106 ? 16.935 -7.206 0.294 1.00 97.12 106 ARG A N 1
ATOM 770 C CA . ARG A 1 106 ? 16.914 -8.108 1.452 1.00 97.12 106 ARG A CA 1
ATOM 771 C C . ARG A 1 106 ? 16.568 -7.349 2.728 1.00 97.12 106 ARG A C 1
ATOM 773 O O . ARG A 1 106 ? 16.770 -6.139 2.801 1.00 97.12 106 ARG A O 1
ATOM 780 N N . ALA A 1 107 ? 16.084 -8.074 3.731 1.00 98.12 107 ALA A N 1
ATOM 781 C CA . ALA A 1 107 ? 15.908 -7.528 5.069 1.00 98.12 107 ALA A CA 1
ATOM 782 C C . ALA A 1 107 ? 17.280 -7.226 5.697 1.00 98.12 107 ALA A C 1
ATOM 784 O O . ALA A 1 107 ? 18.187 -8.059 5.638 1.00 98.12 107 ALA A O 1
ATOM 785 N N . ALA A 1 108 ? 17.424 -6.033 6.272 1.00 98.19 108 ALA A N 1
ATOM 786 C CA . ALA A 1 108 ? 18.595 -5.618 7.049 1.00 98.19 108 ALA A CA 1
ATOM 787 C C . ALA A 1 108 ? 18.384 -5.805 8.565 1.00 98.19 108 ALA A C 1
ATOM 789 O O . ALA A 1 108 ? 19.286 -5.543 9.358 1.00 98.19 108 ALA A O 1
ATOM 790 N N . GLU A 1 109 ? 17.202 -6.279 8.955 1.00 98.06 109 GLU A N 1
ATOM 791 C CA . GLU A 1 109 ? 16.815 -6.652 10.312 1.00 98.06 109 GLU A CA 1
ATOM 792 C C . GLU A 1 109 ? 15.896 -7.883 10.287 1.00 98.06 109 GLU A C 1
ATOM 794 O O . GLU A 1 109 ? 15.469 -8.335 9.222 1.00 98.06 109 GLU A O 1
ATOM 799 N N . GLU A 1 110 ? 15.589 -8.444 11.456 1.00 98.25 110 GLU A N 1
ATOM 800 C CA . GLU A 1 110 ? 14.566 -9.484 11.569 1.00 98.25 110 GLU A CA 1
ATOM 801 C C . GLU A 1 110 ? 13.177 -8.867 11.366 1.00 98.25 110 GLU A C 1
ATOM 803 O O . GLU A 1 110 ? 12.798 -7.938 12.074 1.00 98.25 110 GLU A O 1
ATOM 808 N N . ILE A 1 111 ? 12.413 -9.397 10.407 1.00 98.19 111 ILE A N 1
ATOM 809 C CA . ILE A 1 111 ? 11.046 -8.948 10.124 1.00 98.19 111 ILE A CA 1
ATOM 810 C C . ILE A 1 111 ? 10.078 -10.034 10.608 1.00 98.19 111 ILE A C 1
ATOM 812 O O . ILE A 1 111 ? 10.032 -11.113 10.006 1.00 98.19 111 ILE A O 1
ATOM 816 N N . PRO A 1 112 ? 9.300 -9.782 11.678 1.00 97.44 112 PRO A N 1
ATOM 817 C CA . PRO A 1 112 ? 8.284 -10.716 12.141 1.00 97.44 112 PRO A CA 1
ATOM 818 C C . PRO A 1 112 ? 7.242 -11.021 11.063 1.00 97.44 112 PRO A C 1
ATOM 820 O O . PRO A 1 112 ? 6.935 -10.195 10.198 1.00 97.44 112 PRO A O 1
ATOM 823 N N . ALA A 1 113 ? 6.642 -12.208 11.143 1.00 97.81 113 ALA A N 1
ATOM 824 C CA . ALA A 1 113 ? 5.534 -12.566 10.267 1.00 97.81 113 ALA A CA 1
ATOM 825 C C . ALA A 1 113 ? 4.405 -11.524 10.365 1.00 97.81 113 ALA A C 1
ATOM 827 O O . ALA A 1 113 ? 4.111 -11.029 11.452 1.00 97.81 113 ALA A O 1
ATOM 828 N N . ARG A 1 114 ? 3.743 -11.253 9.229 1.00 97.81 114 ARG A N 1
ATOM 829 C CA . ARG A 1 114 ? 2.579 -10.348 9.103 1.00 97.81 114 ARG A CA 1
ATOM 830 C C . ARG A 1 114 ? 2.880 -8.851 9.240 1.00 97.81 114 ARG A C 1
ATOM 832 O O . ARG A 1 114 ? 1.948 -8.053 9.183 1.00 97.81 114 ARG A O 1
ATOM 839 N N . VAL A 1 115 ? 4.145 -8.458 9.371 1.00 98.00 115 VAL A N 1
ATOM 840 C CA . VAL A 1 115 ? 4.554 -7.050 9.283 1.00 98.00 115 VAL A CA 1
ATOM 841 C C . VAL A 1 115 ? 4.483 -6.577 7.830 1.00 98.00 115 VAL A C 1
ATOM 843 O O . VAL A 1 115 ? 4.920 -7.275 6.914 1.00 98.00 115 VAL A O 1
ATOM 846 N N . PHE A 1 116 ? 3.938 -5.380 7.617 1.00 98.00 116 PHE A N 1
ATOM 847 C CA . PHE A 1 116 ? 3.993 -4.709 6.322 1.00 98.00 116 PHE A CA 1
ATOM 848 C C . PHE A 1 116 ? 5.444 -4.374 5.939 1.00 98.00 116 PHE A C 1
ATOM 850 O O . PHE A 1 116 ? 6.180 -3.787 6.731 1.00 98.00 116 PHE A O 1
ATOM 857 N N . VAL A 1 117 ? 5.844 -4.737 4.716 1.00 97.62 117 VAL A N 1
ATOM 858 C CA . VAL A 1 117 ? 7.218 -4.553 4.221 1.00 97.62 117 VAL A CA 1
ATOM 859 C C . VAL A 1 117 ? 7.322 -3.294 3.362 1.00 97.62 117 VAL A C 1
ATOM 861 O O . VAL A 1 117 ? 7.920 -2.311 3.790 1.00 97.62 117 VAL A O 1
ATOM 864 N N . CYS A 1 118 ? 6.757 -3.315 2.153 1.00 96.88 118 CYS A N 1
ATOM 865 C CA . CYS A 1 118 ? 6.749 -2.190 1.223 1.00 96.88 118 CYS A CA 1
ATOM 866 C C . CYS A 1 118 ? 5.684 -2.364 0.132 1.00 96.88 118 CYS A C 1
ATOM 868 O O . CYS A 1 118 ? 5.121 -3.447 -0.041 1.00 96.88 118 CYS A O 1
ATOM 870 N N . GLU A 1 119 ? 5.433 -1.289 -0.614 1.00 96.00 119 GLU A N 1
ATOM 871 C CA . GLU A 1 119 ? 4.553 -1.285 -1.783 1.00 96.00 119 GLU A CA 1
ATOM 872 C C . GLU A 1 119 ? 5.307 -1.642 -3.067 1.00 96.00 119 GLU A C 1
ATOM 874 O O . GLU A 1 119 ? 6.503 -1.372 -3.216 1.00 96.00 119 GLU A O 1
ATOM 879 N N . TYR A 1 120 ? 4.565 -2.167 -4.042 1.00 96.31 120 TYR A N 1
ATOM 880 C CA . TYR A 1 120 ? 4.976 -2.155 -5.441 1.00 96.31 120 TYR A CA 1
ATOM 881 C C . TYR A 1 120 ? 4.462 -0.865 -6.095 1.00 96.31 120 TYR A C 1
ATOM 883 O O . TYR A 1 120 ? 3.420 -0.859 -6.749 1.00 96.31 120 TYR A O 1
ATOM 891 N N . ALA A 1 121 ? 5.164 0.242 -5.852 1.00 95.56 121 ALA A N 1
ATOM 892 C CA . ALA A 1 121 ? 4.777 1.568 -6.326 1.00 95.56 121 ALA A CA 1
ATOM 893 C C . ALA A 1 121 ? 5.487 1.946 -7.635 1.00 95.56 121 ALA A C 1
ATOM 895 O O . ALA A 1 121 ? 6.671 1.663 -7.834 1.00 95.56 121 ALA A O 1
ATOM 896 N N . GLY A 1 122 ? 4.763 2.626 -8.521 1.00 95.31 122 GLY A N 1
ATOM 897 C CA . GLY A 1 122 ? 5.275 3.086 -9.808 1.00 95.31 122 GLY A CA 1
ATOM 898 C C . GLY A 1 122 ? 4.260 3.946 -10.553 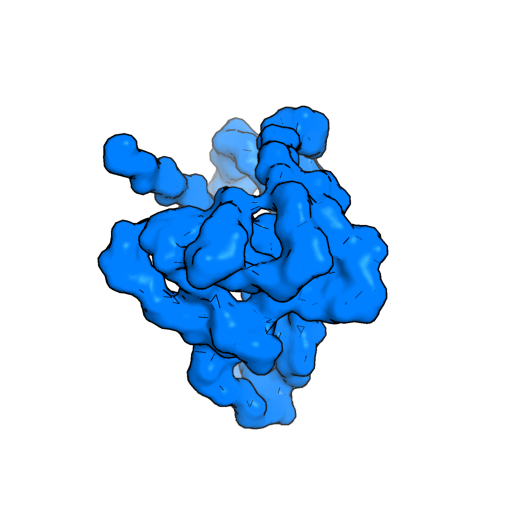1.00 95.31 122 GLY A C 1
ATOM 899 O O . GLY A 1 122 ? 3.325 4.481 -9.959 1.00 95.31 122 GLY A O 1
ATOM 900 N N . GLU A 1 123 ? 4.443 4.084 -11.863 1.00 95.19 123 GLU A N 1
ATOM 901 C CA . GLU A 1 123 ? 3.428 4.700 -12.718 1.00 95.19 123 GLU A CA 1
ATOM 902 C C . GLU A 1 123 ? 2.213 3.772 -12.853 1.00 95.19 123 GLU A C 1
ATOM 904 O O . GLU A 1 123 ? 2.352 2.605 -13.222 1.00 95.19 123 GLU A O 1
ATOM 909 N N . VAL A 1 124 ? 1.017 4.305 -12.608 1.00 93.94 124 VAL A N 1
ATOM 910 C CA . VAL A 1 124 ? -0.246 3.652 -12.965 1.00 93.94 124 VAL A CA 1
ATOM 911 C C . VAL A 1 124 ? -0.494 3.899 -14.448 1.00 93.94 124 VAL A C 1
ATOM 913 O O . VAL A 1 124 ? -0.643 5.045 -14.876 1.00 93.94 124 VAL A O 1
ATOM 916 N N . LEU A 1 125 ? -0.496 2.823 -15.231 1.00 93.50 125 LEU A N 1
ATOM 917 C CA . LEU A 1 125 ? -0.584 2.867 -16.689 1.00 93.50 125 LEU A CA 1
ATOM 918 C C . LEU A 1 125 ? -1.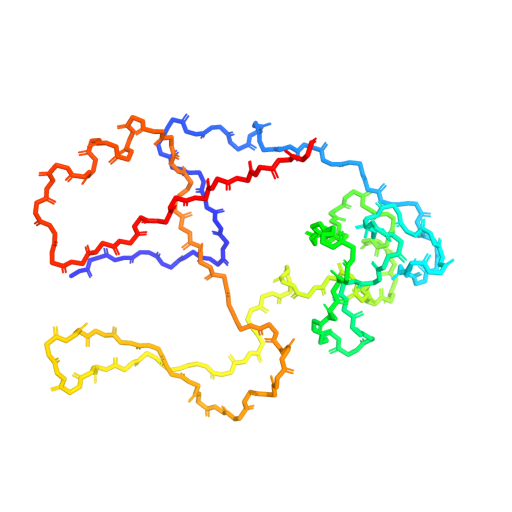918 2.305 -17.174 1.00 93.50 125 LEU A C 1
ATOM 920 O O . LEU A 1 125 ? -2.428 1.329 -16.621 1.00 93.50 125 LEU A O 1
ATOM 924 N N . ASP A 1 126 ? -2.441 2.889 -18.250 1.00 91.81 126 ASP A N 1
ATOM 925 C CA . ASP A 1 126 ? -3.509 2.267 -19.023 1.00 91.81 126 ASP A CA 1
ATOM 926 C C . ASP A 1 126 ? -2.972 1.114 -19.890 1.00 91.81 126 ASP A C 1
ATOM 928 O O . ASP A 1 126 ? -1.765 0.871 -20.012 1.00 91.81 126 ASP A O 1
ATOM 932 N N . LYS A 1 127 ? -3.899 0.364 -20.486 1.00 91.50 127 LYS A N 1
ATOM 933 C CA . LYS A 1 127 ? -3.570 -0.799 -21.308 1.00 91.50 127 LYS A CA 1
ATOM 934 C C . LYS A 1 127 ? -2.723 -0.429 -22.535 1.00 91.50 127 LYS A C 1
ATOM 936 O O . LYS A 1 127 ? -1.793 -1.166 -22.861 1.00 91.50 127 LYS A O 1
ATOM 941 N N . ASP A 1 128 ? -3.027 0.685 -23.193 1.00 92.62 128 ASP A N 1
ATOM 942 C CA . ASP A 1 128 ? -2.382 1.082 -24.447 1.00 92.62 128 ASP A CA 1
ATOM 943 C C . ASP A 1 128 ? -0.914 1.475 -24.208 1.00 92.62 128 ASP A C 1
ATOM 945 O O . ASP A 1 128 ? -0.019 1.089 -24.967 1.00 92.62 128 ASP A O 1
ATOM 949 N N . GLU A 1 129 ? -0.631 2.184 -23.112 1.00 93.31 129 GLU A N 1
ATOM 950 C CA . GLU A 1 129 ? 0.729 2.546 -22.718 1.00 93.31 129 GLU A CA 1
ATOM 951 C C . GLU A 1 129 ? 1.538 1.319 -22.267 1.00 93.31 129 GLU A C 1
ATOM 953 O O . GLU A 1 129 ? 2.730 1.229 -22.578 1.00 93.31 129 GLU A O 1
ATOM 958 N N . VAL A 1 130 ? 0.910 0.331 -21.615 1.00 92.69 130 VAL A N 1
ATOM 959 C CA . VAL A 1 130 ? 1.559 -0.959 -21.313 1.00 92.69 130 VAL A CA 1
ATOM 960 C C . VAL A 1 130 ? 1.948 -1.696 -22.598 1.00 92.69 130 VAL A C 1
ATOM 962 O O . VAL A 1 130 ? 3.100 -2.113 -22.732 1.00 92.69 130 VAL A O 1
ATOM 965 N N . GLU A 1 131 ? 1.030 -1.835 -23.561 1.00 91.81 131 GLU A N 1
ATOM 966 C CA . GLU A 1 131 ? 1.298 -2.521 -24.835 1.00 91.81 131 GLU A CA 1
ATOM 967 C C . GLU A 1 131 ? 2.419 -1.836 -25.621 1.00 91.81 131 GLU A C 1
ATOM 969 O O . GLU A 1 131 ? 3.314 -2.502 -26.142 1.00 91.81 131 GLU A O 1
ATOM 974 N N . LYS A 1 132 ? 2.436 -0.501 -25.633 1.00 91.94 132 LYS A N 1
ATOM 975 C CA . LYS A 1 132 ? 3.494 0.295 -26.261 1.00 91.94 132 LYS A CA 1
ATOM 976 C C . LYS A 1 132 ? 4.866 0.081 -25.612 1.00 91.94 132 LYS A C 1
ATOM 978 O O . LYS A 1 132 ? 5.861 -0.006 -26.333 1.00 91.94 132 LYS A O 1
ATOM 983 N N . ARG A 1 133 ? 4.944 -0.014 -24.278 1.00 90.69 133 ARG A N 1
ATOM 984 C CA . ARG A 1 133 ? 6.206 -0.254 -23.544 1.00 90.69 133 ARG A CA 1
ATOM 985 C C . ARG A 1 133 ? 6.680 -1.710 -23.627 1.00 90.69 133 ARG A C 1
ATOM 987 O O . ARG A 1 133 ? 7.873 -1.962 -23.489 1.00 90.69 133 ARG A O 1
ATOM 994 N N . ALA A 1 134 ? 5.782 -2.658 -23.891 1.00 86.31 134 ALA A N 1
ATOM 995 C CA . ALA A 1 134 ? 6.113 -4.081 -23.988 1.00 86.31 134 ALA A CA 1
ATOM 996 C C . ALA A 1 134 ? 6.901 -4.463 -25.260 1.00 86.31 134 ALA A C 1
ATOM 998 O O . ALA A 1 134 ? 7.458 -5.557 -25.320 1.00 86.31 134 ALA A O 1
ATOM 999 N N . VAL A 1 135 ? 6.951 -3.592 -26.276 1.00 75.44 135 VAL A N 1
ATOM 1000 C CA . VAL A 1 135 ? 7.566 -3.889 -27.588 1.00 75.44 135 VAL A CA 1
ATOM 1001 C C . VAL A 1 135 ? 9.100 -3.919 -27.537 1.00 75.44 135 VAL A C 1
ATOM 1003 O O . VAL A 1 135 ? 9.736 -4.544 -28.384 1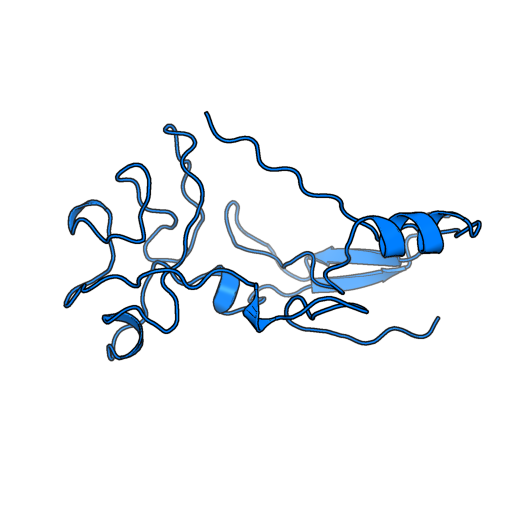.00 75.44 135 VAL A O 1
ATOM 1006 N N . SER A 1 136 ? 9.723 -3.255 -26.564 1.00 73.38 136 SER A N 1
ATOM 1007 C CA . SER A 1 136 ? 11.180 -3.235 -26.427 1.00 73.38 136 SER A CA 1
ATOM 1008 C C . SER A 1 136 ? 11.704 -4.450 -25.664 1.00 73.38 136 SER A C 1
ATOM 1010 O O . SER A 1 136 ? 11.248 -4.752 -24.563 1.00 73.38 136 SER A O 1
ATOM 1012 N N . GLU A 1 137 ? 12.731 -5.109 -26.212 1.00 73.75 137 GLU A N 1
ATOM 1013 C CA . GLU A 1 137 ? 13.478 -6.133 -25.479 1.00 73.75 137 GLU A CA 1
ATOM 1014 C C . GLU A 1 137 ? 14.197 -5.491 -24.286 1.00 73.75 137 GLU A C 1
ATOM 1016 O O . GLU A 1 137 ? 15.224 -4.818 -24.417 1.00 73.75 137 GLU A O 1
ATOM 1021 N N . HIS A 1 138 ? 13.629 -5.686 -23.100 1.00 75.12 138 HIS A N 1
ATOM 1022 C CA . HIS A 1 138 ? 14.217 -5.263 -21.842 1.00 75.12 138 HIS A CA 1
ATOM 1023 C C . HIS A 1 138 ? 14.767 -6.467 -21.085 1.00 75.12 138 HIS A C 1
ATOM 1025 O O . HIS A 1 138 ? 14.103 -7.489 -20.941 1.00 75.12 138 HIS A O 1
ATOM 1031 N N . TYR A 1 139 ? 15.972 -6.314 -20.537 1.00 78.69 139 TYR A N 1
ATOM 1032 C CA . TYR A 1 139 ? 16.586 -7.330 -19.680 1.00 78.69 139 TYR A CA 1
ATOM 1033 C C . TYR A 1 139 ? 15.801 -7.556 -18.371 1.00 78.69 139 TYR A C 1
ATOM 1035 O O . TYR A 1 139 ? 15.826 -8.644 -17.803 1.00 78.69 139 TYR A O 1
ATOM 1043 N N . HIS A 1 140 ? 15.072 -6.537 -17.905 1.00 86.94 140 HIS A N 1
ATOM 1044 C CA . HIS A 1 140 ? 14.202 -6.599 -16.732 1.00 86.94 140 HIS A CA 1
ATOM 1045 C C . HIS A 1 140 ? 12.824 -6.014 -17.060 1.00 86.94 140 HIS A C 1
ATOM 1047 O O . HIS A 1 140 ? 12.735 -5.004 -17.758 1.00 86.94 140 HIS A O 1
ATOM 1053 N N . ASN A 1 141 ? 11.767 -6.629 -16.529 1.00 90.31 141 ASN A N 1
ATOM 1054 C CA . ASN A 1 141 ? 10.386 -6.172 -16.659 1.00 90.31 141 ASN A CA 1
ATOM 1055 C C . ASN A 1 141 ? 9.845 -5.806 -15.268 1.00 90.31 141 ASN A C 1
ATOM 1057 O O . ASN A 1 141 ? 9.967 -6.595 -14.332 1.00 90.31 141 ASN A O 1
ATOM 1061 N N . TYR A 1 142 ? 9.280 -4.604 -15.149 1.00 92.06 142 TYR A N 1
ATOM 1062 C CA . TYR A 1 142 ? 8.735 -4.050 -13.905 1.00 92.06 142 TYR A CA 1
ATOM 1063 C C . TYR A 1 142 ? 7.236 -3.720 -14.024 1.00 92.06 142 TYR A C 1
ATOM 1065 O O . TYR A 1 142 ? 6.690 -2.963 -13.229 1.00 92.06 142 TYR A O 1
ATOM 1073 N N . THR A 1 143 ? 6.558 -4.233 -15.052 1.00 93.25 143 THR A N 1
ATOM 1074 C CA . THR A 1 143 ? 5.117 -4.054 -15.215 1.00 93.25 143 THR A CA 1
ATOM 1075 C C . THR A 1 143 ? 4.387 -5.137 -14.432 1.00 93.25 143 THR A C 1
ATOM 1077 O O . THR A 1 143 ? 4.471 -6.320 -14.758 1.00 93.25 143 THR A O 1
ATOM 1080 N N . LEU A 1 144 ? 3.633 -4.719 -13.417 1.00 94.50 144 LEU A N 1
ATOM 1081 C CA . LEU A 1 144 ? 2.706 -5.569 -12.680 1.00 94.50 144 LEU A CA 1
ATOM 1082 C C . LEU A 1 144 ? 1.277 -5.265 -13.143 1.00 94.50 144 LEU A C 1
ATOM 1084 O O . LEU A 1 144 ? 0.816 -4.133 -13.036 1.00 94.50 144 LEU A O 1
ATOM 1088 N N . THR A 1 145 ? 0.569 -6.272 -13.655 1.00 93.69 145 THR A N 1
ATOM 1089 C CA . THR A 1 145 ? -0.855 -6.147 -13.996 1.00 93.69 145 THR A CA 1
ATOM 1090 C C . THR A 1 145 ? -1.702 -6.750 -12.886 1.00 93.69 145 THR A C 1
ATOM 1092 O O . THR A 1 145 ? -1.654 -7.958 -12.660 1.00 93.69 145 THR A O 1
ATOM 1095 N N . VAL A 1 146 ? -2.510 -5.917 -12.236 1.00 91.19 146 VAL A N 1
ATOM 1096 C CA . VAL A 1 146 ? -3.497 -6.345 -11.240 1.00 91.19 146 VAL A CA 1
ATOM 1097 C C . VAL A 1 146 ? -4.861 -6.457 -11.922 1.00 91.19 146 VAL A C 1
ATOM 1099 O O . VAL A 1 146 ? -5.268 -5.561 -12.659 1.00 91.19 146 VAL A O 1
ATOM 1102 N N . ARG A 1 147 ? -5.555 -7.581 -11.720 1.00 90.81 147 ARG A N 1
ATOM 1103 C CA . ARG A 1 147 ? -6.963 -7.755 -12.099 1.00 90.81 147 ARG A CA 1
ATOM 1104 C C . ARG A 1 147 ? -7.714 -8.283 -10.894 1.00 90.81 147 ARG A C 1
ATOM 1106 O O . ARG A 1 147 ? -7.434 -9.388 -10.434 1.00 90.81 147 ARG A O 1
ATOM 1113 N N . GLU A 1 148 ? -8.651 -7.493 -10.408 1.00 88.06 148 GLU A N 1
ATOM 1114 C CA . GLU A 1 148 ? -9.509 -7.856 -9.290 1.00 88.06 148 GLU A CA 1
ATOM 1115 C C . GLU A 1 148 ? -10.826 -8.395 -9.844 1.00 88.06 148 GLU A C 1
ATOM 1117 O O . GLU A 1 148 ? -11.421 -7.819 -10.756 1.00 88.06 148 GLU A O 1
ATOM 1122 N N . HIS A 1 149 ? -11.255 -9.539 -9.326 1.00 85.69 149 HIS A N 1
ATOM 1123 C CA . HIS A 1 149 ? -12.519 -10.162 -9.685 1.00 85.69 149 HIS A CA 1
ATOM 1124 C C . HIS A 1 149 ? -13.426 -10.087 -8.459 1.00 85.69 149 HIS A C 1
ATOM 1126 O O . HIS A 1 149 ? -13.123 -10.709 -7.443 1.00 85.69 149 HIS A O 1
ATOM 1132 N N . GLY A 1 150 ? -14.498 -9.299 -8.544 1.00 72.38 150 GLY A N 1
ATOM 1133 C CA . GLY A 1 150 ? -15.595 -9.374 -7.580 1.00 72.38 150 GLY A CA 1
ATOM 1134 C C . GLY A 1 150 ? -16.456 -10.612 -7.837 1.00 72.38 150 GLY A C 1
ATOM 1135 O O . GLY A 1 150 ? -16.495 -11.106 -8.969 1.00 72.38 150 GLY A O 1
ATOM 1136 N N . GLU A 1 151 ? -17.117 -11.106 -6.791 1.00 56.19 151 GLU A N 1
ATOM 1137 C CA . GLU A 1 151 ? -18.226 -12.065 -6.923 1.00 56.19 151 GLU A CA 1
ATOM 1138 C C . GLU A 1 151 ? -19.478 -11.416 -7.532 1.00 56.19 151 GLU A C 1
ATOM 1140 O O . GLU A 1 151 ? -19.725 -10.215 -7.264 1.00 56.19 151 GLU A O 1
#

Secondary structure (DSSP, 8-state):
------SS-EE-TT--GGGS--PPPP--SS---TTTT-TTSGGG--SB-TT-PBPP-TT--------TTSGGGG-SSPPTT-SGGG---S-EEEEE-SSTT-EEEEESS---TT--------EE--HHHHHHHTTS--SS---PPP-----

Radius of gyration: 18.58 Å; chains: 1; bounding box: 45×30×46 Å

Foldseek 3Di:
DDDDDDQAADADPPDDPVPPDDDAAFADPDADALVSVGVQDPPSHQQADQVQFGDDDPVPTDQGAGDDNYPCVPDPDDHSSDQQVVGAPFAKDWDADPDPPGIDIDGPDDDDHRHDHGDLYYHDDDPVVVVVVVPDDDPDDSDDDDDDDDD

Organism: Ancylostoma caninum (NCBI:txid29170)

pLDDT: mean 91.94, std 7.63, range [56.19, 98.31]

Sequence (151 aa):
MNFQYVPTSVPGPNCDPAAWELLVGCECTSECSAEQKCACLLGAEDNYTSDGLLLDKPSGAPILECHSECSCSTSDAPCRNRVVQCGVKVALEVYKCSDDKGFGVRAAEEIPARVFVCEYAGEVLDKDEVEKRAVSEHYHNYTLTVREHGE

InterPro domains:
  IPR001214 SET domain [PF00856] (102-141)
  IPR007728 Pre-SET domain [PF05033] (2-82)
  IPR007728 Pre-SET domain [PS50867] (24-87)
  IPR046341 SET domain superfamily [G3DSA:2.170.270.10] (1-151)
  IPR046341 SET domain superfamily [SSF82199] (1-145)
  IPR050973 Histone-lysine N-methyltransferase, H3 Lys-9 specific [PTHR46223] (2-149)